Protein AF-A0A7X7S4J7-F1 (afdb_monomer_lite)

Radius of gyration: 41.59 Å; chains: 1; bounding box: 91×27×121 Å

Structure (mmCIF, N/CA/C/O backbone):
data_AF-A0A7X7S4J7-F1
#
_entry.id   AF-A0A7X7S4J7-F1
#
loop_
_atom_site.group_PDB
_atom_site.id
_atom_site.type_symbol
_atom_site.label_atom_id
_atom_site.label_alt_id
_atom_site.label_comp_id
_atom_site.label_asym_id
_atom_site.label_entity_id
_atom_site.label_seq_id
_atom_site.pdbx_PDB_ins_code
_atom_site.Cartn_x
_atom_site.Cartn_y
_atom_site.Cartn_z
_atom_site.occupancy
_atom_site.B_iso_or_equiv
_atom_site.auth_seq_id
_atom_site.auth_comp_id
_atom_site.auth_asym_id
_atom_site.auth_atom_id
_atom_site.pdbx_PDB_model_num
ATOM 1 N N . MET A 1 1 ? 70.973 6.280 -99.036 1.00 40.47 1 MET A N 1
ATOM 2 C CA . MET A 1 1 ? 70.242 7.535 -98.771 1.00 40.47 1 MET A CA 1
ATOM 3 C C . MET A 1 1 ? 68.995 7.156 -97.972 1.00 40.47 1 MET A C 1
ATOM 5 O O . MET A 1 1 ? 68.166 6.428 -98.495 1.00 40.47 1 MET A O 1
ATOM 9 N N . HIS A 1 2 ? 68.971 7.500 -96.678 1.00 50.81 2 HIS A N 1
ATOM 10 C CA . HIS A 1 2 ? 67.796 7.504 -95.773 1.00 50.81 2 HIS A CA 1
ATOM 11 C C . HIS A 1 2 ? 66.658 8.391 -96.341 1.00 50.81 2 HIS A C 1
ATOM 13 O O . HIS A 1 2 ? 66.970 9.142 -97.270 1.00 50.81 2 HIS A O 1
ATOM 19 N N . PRO A 1 3 ? 65.436 8.500 -95.754 1.00 65.06 3 PRO A N 1
ATOM 20 C CA . PRO A 1 3 ? 64.715 7.759 -94.688 1.00 65.06 3 PRO A CA 1
ATOM 21 C C . PRO A 1 3 ? 63.246 7.437 -95.142 1.00 65.06 3 PRO A C 1
ATOM 23 O O . PRO A 1 3 ? 62.901 7.665 -96.292 1.00 65.06 3 PRO A O 1
ATOM 26 N N . SER A 1 4 ? 62.331 6.806 -94.397 1.00 60.34 4 SER A N 1
ATOM 27 C CA . SER A 1 4 ? 61.526 7.399 -93.315 1.00 60.34 4 SER A CA 1
ATOM 28 C C . SER A 1 4 ? 60.531 6.362 -92.795 1.00 60.34 4 SER A C 1
ATOM 30 O O . SER A 1 4 ? 59.690 5.868 -93.542 1.00 60.34 4 SER A O 1
ATOM 32 N N . ALA A 1 5 ? 60.605 6.073 -91.499 1.00 66.19 5 ALA A N 1
ATOM 33 C CA . ALA A 1 5 ? 59.527 5.449 -90.746 1.00 66.19 5 ALA A CA 1
ATOM 34 C C . ALA A 1 5 ? 58.585 6.554 -90.232 1.00 66.19 5 ALA A C 1
ATOM 36 O O . ALA A 1 5 ? 59.064 7.583 -89.754 1.00 66.19 5 ALA A O 1
ATOM 37 N N . LEU A 1 6 ? 57.267 6.343 -90.318 1.00 60.16 6 LEU A N 1
ATOM 38 C CA . LEU A 1 6 ? 56.251 7.162 -89.640 1.00 60.16 6 LEU A CA 1
ATOM 39 C C . LEU A 1 6 ? 55.540 6.340 -88.547 1.00 60.16 6 LEU A C 1
ATOM 41 O O . LEU A 1 6 ? 55.503 5.112 -88.637 1.00 60.16 6 LEU A O 1
ATOM 45 N N . PRO A 1 7 ? 55.038 7.005 -87.490 1.00 60.44 7 PRO A N 1
ATOM 46 C CA . PRO A 1 7 ? 54.950 6.449 -86.145 1.00 60.44 7 PRO A CA 1
ATOM 47 C C . PRO A 1 7 ? 53.658 5.674 -85.868 1.00 60.44 7 PRO A C 1
ATOM 49 O O . PRO A 1 7 ? 52.618 5.894 -86.483 1.00 60.44 7 PRO A O 1
ATOM 52 N N . ALA A 1 8 ? 53.737 4.795 -84.869 1.00 60.03 8 ALA A N 1
ATOM 53 C CA . ALA A 1 8 ? 52.609 4.075 -84.299 1.00 60.03 8 ALA A CA 1
ATOM 54 C C . ALA A 1 8 ? 51.623 5.032 -83.604 1.00 60.03 8 ALA A C 1
ATOM 56 O O . ALA A 1 8 ? 52.013 5.880 -82.801 1.00 60.03 8 ALA A O 1
ATOM 57 N N . HIS A 1 9 ? 50.333 4.859 -83.888 1.00 54.69 9 HIS A N 1
ATOM 58 C CA . HIS A 1 9 ? 49.252 5.520 -83.167 1.00 54.69 9 HIS A CA 1
ATOM 59 C C . HIS A 1 9 ? 49.071 4.884 -81.782 1.00 54.69 9 HIS A C 1
ATOM 61 O O . HIS A 1 9 ? 48.646 3.736 -81.666 1.00 54.69 9 HIS A O 1
ATOM 67 N N . THR A 1 10 ? 49.354 5.641 -80.724 1.00 57.41 10 THR A N 1
ATOM 68 C CA . THR A 1 10 ? 49.019 5.262 -79.345 1.00 57.41 10 THR A CA 1
ATOM 69 C C . THR A 1 10 ? 47.562 5.617 -79.069 1.00 57.41 10 THR A C 1
ATOM 71 O O . THR A 1 10 ? 47.207 6.789 -78.951 1.00 57.41 10 THR A O 1
ATOM 74 N N . GLN A 1 11 ? 46.700 4.607 -78.970 1.00 59.97 11 GLN A N 1
ATOM 75 C CA . GLN A 1 11 ? 45.311 4.788 -78.556 1.00 59.97 11 GLN A CA 1
ATOM 76 C C . GLN A 1 11 ? 45.246 5.020 -77.032 1.00 59.97 11 GLN A C 1
ATOM 78 O O . GLN A 1 11 ? 45.839 4.243 -76.280 1.00 59.97 11 GLN A O 1
ATOM 83 N N . PRO A 1 12 ? 44.538 6.054 -76.537 1.00 58.03 12 PRO A N 1
ATOM 84 C CA . PRO A 1 12 ? 44.405 6.275 -75.103 1.00 58.03 12 PRO A CA 1
ATOM 85 C C . PRO A 1 12 ? 43.499 5.199 -74.494 1.00 58.03 12 PRO A C 1
ATOM 87 O O . PRO A 1 12 ? 42.327 5.073 -74.857 1.00 58.03 12 PRO A O 1
ATOM 90 N N . GLN A 1 13 ? 44.028 4.419 -73.551 1.00 60.28 13 GLN A N 1
ATOM 91 C CA . GLN A 1 13 ? 43.212 3.499 -72.765 1.00 60.28 13 GLN A CA 1
ATOM 92 C C . GLN A 1 13 ? 42.316 4.303 -71.816 1.00 60.28 13 GLN A C 1
ATOM 94 O O . GLN A 1 13 ? 42.789 4.924 -70.865 1.00 60.28 13 GLN A O 1
ATOM 99 N N . ARG A 1 14 ? 41.000 4.301 -72.066 1.00 61.62 14 ARG A N 1
ATOM 100 C CA . ARG A 1 14 ? 40.016 4.808 -71.100 1.00 61.62 14 ARG A CA 1
ATOM 101 C C . ARG A 1 14 ? 39.989 3.863 -69.902 1.00 61.62 14 ARG A C 1
ATOM 103 O O . ARG A 1 14 ? 39.415 2.780 -69.981 1.00 61.62 14 ARG A O 1
ATOM 110 N N . VAL A 1 15 ? 40.587 4.293 -68.795 1.00 64.62 15 VAL A N 1
ATOM 111 C CA . VAL A 1 15 ? 40.436 3.651 -67.486 1.00 64.62 15 VAL A CA 1
ATOM 112 C C . VAL A 1 15 ? 38.971 3.781 -67.070 1.00 64.62 15 VAL A C 1
ATOM 114 O O . VAL A 1 15 ? 38.515 4.845 -66.654 1.00 64.62 15 VAL A O 1
ATOM 117 N N . ALA A 1 16 ? 38.203 2.707 -67.235 1.00 65.06 16 ALA A N 1
ATOM 118 C CA . ALA A 1 16 ? 36.875 2.601 -66.656 1.00 65.06 16 ALA A CA 1
ATOM 119 C C . ALA A 1 16 ? 37.045 2.285 -65.165 1.00 65.06 16 ALA A C 1
ATOM 121 O O . ALA A 1 16 ? 37.330 1.147 -64.797 1.00 65.06 16 ALA A O 1
ATOM 122 N N . ILE A 1 17 ? 36.906 3.300 -64.310 1.00 63.88 17 ILE A N 1
ATOM 123 C CA . ILE A 1 17 ? 36.829 3.107 -62.859 1.00 63.88 17 ILE A CA 1
ATOM 124 C C . ILE A 1 17 ? 35.521 2.364 -62.592 1.00 63.88 17 ILE A C 1
ATOM 126 O O . ILE A 1 17 ? 34.440 2.952 -62.619 1.00 63.88 17 ILE A O 1
ATOM 130 N N . ARG A 1 18 ? 35.610 1.047 -62.412 1.00 62.75 18 ARG A N 1
ATOM 131 C CA . ARG A 1 18 ? 34.475 0.216 -62.018 1.00 62.75 18 ARG A CA 1
ATOM 132 C C . ARG A 1 18 ? 34.362 0.341 -60.494 1.00 62.75 18 ARG A C 1
ATOM 134 O O . ARG A 1 18 ? 35.298 -0.072 -59.816 1.00 62.75 18 ARG A O 1
ATOM 141 N N . PRO A 1 19 ? 33.303 0.958 -59.943 1.00 59.72 19 PRO A N 1
ATOM 142 C CA . PRO A 1 19 ? 33.155 1.049 -58.496 1.00 59.72 19 PRO A CA 1
ATOM 143 C C . PRO A 1 19 ? 33.033 -0.364 -57.924 1.00 59.72 19 PRO A C 1
ATOM 145 O O . PRO A 1 19 ? 32.225 -1.161 -58.406 1.00 59.72 19 PRO A O 1
ATOM 148 N N . ASP A 1 20 ? 33.867 -0.680 -56.935 1.00 62.97 20 ASP A N 1
ATOM 149 C CA . ASP A 1 20 ? 33.902 -2.007 -56.329 1.00 62.97 20 ASP A CA 1
ATOM 150 C C . ASP A 1 20 ? 32.577 -2.271 -55.584 1.00 62.97 20 ASP A C 1
ATOM 152 O O . ASP A 1 20 ? 32.230 -1.534 -54.652 1.00 62.97 20 ASP A O 1
ATOM 156 N N . PRO A 1 21 ? 31.801 -3.301 -55.970 1.00 59.94 21 PRO A N 1
ATOM 157 C CA . PRO A 1 21 ? 30.463 -3.556 -55.424 1.00 59.94 21 PRO A CA 1
ATOM 158 C C . PRO A 1 21 ? 30.483 -3.969 -53.943 1.00 59.94 21 PRO A C 1
ATOM 160 O O . PRO A 1 21 ? 29.447 -3.977 -53.276 1.00 59.94 21 PRO A O 1
ATOM 163 N N . THR A 1 22 ? 31.658 -4.308 -53.417 1.00 61.09 22 THR A N 1
ATOM 164 C CA . THR A 1 22 ? 31.895 -4.749 -52.040 1.00 61.09 22 THR A CA 1
ATOM 165 C C . THR A 1 22 ? 31.723 -3.614 -51.030 1.00 61.09 22 THR A C 1
ATOM 167 O O . THR A 1 22 ? 31.166 -3.836 -49.955 1.00 61.09 22 THR A O 1
ATOM 170 N N . SER A 1 23 ? 32.092 -2.381 -51.390 1.00 65.12 23 SER A N 1
ATOM 171 C CA . SER A 1 23 ? 32.021 -1.214 -50.499 1.00 65.12 23 SER A CA 1
ATOM 172 C C . SER A 1 23 ? 30.584 -0.874 -50.084 1.00 65.12 23 SER A C 1
ATOM 174 O O . SER A 1 23 ? 30.320 -0.614 -48.912 1.00 65.12 23 SER A O 1
ATOM 176 N N . GLY A 1 24 ? 29.627 -0.944 -51.017 1.00 73.75 24 GLY A N 1
ATOM 177 C CA . GLY A 1 24 ? 28.213 -0.665 -50.729 1.00 73.75 24 GLY A CA 1
ATOM 178 C C . GLY A 1 24 ? 27.554 -1.731 -49.848 1.00 73.75 24 GLY A C 1
ATOM 179 O O . GLY A 1 24 ? 26.754 -1.411 -48.970 1.00 73.75 24 GLY A O 1
ATOM 180 N N . GLN A 1 25 ? 27.934 -3.000 -50.029 1.00 80.38 25 GLN A N 1
ATOM 181 C CA . GLN A 1 25 ? 27.422 -4.107 -49.216 1.00 80.38 25 GLN A CA 1
ATOM 182 C C . GLN A 1 25 ? 27.938 -4.052 -47.774 1.00 80.38 25 GLN A C 1
ATOM 184 O O . GLN A 1 25 ? 27.196 -4.379 -46.849 1.00 80.38 25 GLN A O 1
ATOM 189 N N . LEU A 1 26 ? 29.186 -3.619 -47.568 1.00 82.44 26 LEU A N 1
ATOM 190 C CA . LEU A 1 26 ? 29.754 -3.432 -46.232 1.00 82.44 26 LEU A CA 1
ATOM 191 C C . LEU A 1 26 ? 29.060 -2.294 -45.474 1.00 82.44 26 LEU A C 1
ATOM 193 O O . LEU A 1 26 ? 28.726 -2.470 -44.303 1.00 82.44 26 LEU A O 1
ATOM 197 N N . ILE A 1 27 ? 28.769 -1.176 -46.147 1.00 90.00 27 ILE A N 1
ATOM 198 C CA . ILE A 1 27 ? 28.026 -0.054 -45.553 1.00 90.00 27 ILE A CA 1
ATOM 199 C C . ILE A 1 27 ? 26.616 -0.495 -45.154 1.00 90.00 27 ILE A C 1
ATOM 201 O O . ILE A 1 27 ? 26.208 -0.270 -44.017 1.00 90.00 27 ILE A O 1
ATOM 205 N N . LEU A 1 28 ? 25.885 -1.176 -46.044 1.00 91.38 28 LEU A N 1
ATOM 206 C CA . LEU A 1 28 ? 24.534 -1.647 -45.733 1.00 91.38 28 LEU A CA 1
ATOM 207 C C . LEU A 1 28 ? 24.534 -2.616 -44.542 1.00 91.38 28 LEU A C 1
ATOM 209 O O . LEU A 1 28 ? 23.728 -2.452 -43.633 1.00 91.38 28 LEU A O 1
ATOM 213 N N . ARG A 1 29 ? 25.477 -3.567 -44.498 1.00 92.56 29 ARG A N 1
ATOM 214 C CA . ARG A 1 29 ? 25.634 -4.498 -43.366 1.00 92.56 29 ARG A CA 1
ATOM 215 C C . ARG A 1 29 ? 25.931 -3.774 -42.057 1.00 92.56 29 ARG A C 1
ATOM 217 O O . ARG A 1 29 ? 25.345 -4.127 -41.038 1.00 92.56 29 ARG A O 1
ATOM 224 N N . ALA A 1 30 ? 26.803 -2.766 -42.081 1.00 93.94 30 ALA A N 1
ATOM 225 C CA . ALA A 1 30 ? 27.111 -1.961 -40.903 1.00 93.94 30 ALA A CA 1
ATOM 226 C C . ALA A 1 30 ? 25.877 -1.190 -40.409 1.00 93.94 30 ALA A C 1
ATOM 228 O O . ALA A 1 30 ? 25.600 -1.188 -39.213 1.00 93.94 30 ALA A O 1
ATOM 229 N N . LEU A 1 31 ? 25.090 -0.610 -41.322 1.00 96.00 31 LEU A N 1
ATOM 230 C CA . LEU A 1 31 ? 23.839 0.072 -40.982 1.00 96.00 31 LEU A CA 1
ATOM 231 C C . LEU A 1 31 ? 22.791 -0.893 -40.420 1.00 96.00 31 LEU A C 1
ATOM 233 O O . LEU A 1 31 ? 22.129 -0.567 -39.440 1.00 96.00 31 LEU A O 1
ATOM 237 N N . THR A 1 32 ? 22.656 -2.093 -40.993 1.00 95.56 32 THR A N 1
ATOM 238 C CA . THR A 1 32 ? 21.741 -3.118 -40.471 1.00 95.56 32 THR A CA 1
ATOM 239 C C . THR A 1 32 ? 22.175 -3.601 -39.089 1.00 95.56 32 THR A C 1
ATOM 241 O O . THR A 1 32 ? 21.337 -3.717 -38.201 1.00 95.56 32 THR A O 1
ATOM 244 N N . ALA A 1 33 ? 23.471 -3.842 -38.875 1.00 95.19 33 ALA A N 1
ATOM 245 C CA . ALA A 1 33 ? 24.001 -4.233 -37.571 1.00 95.19 33 ALA A CA 1
ATOM 246 C C . ALA A 1 33 ? 23.798 -3.130 -36.522 1.00 95.19 33 ALA A C 1
ATOM 248 O O . ALA A 1 33 ? 23.380 -3.422 -35.405 1.00 95.19 33 ALA A O 1
ATOM 249 N N . LEU A 1 34 ? 24.026 -1.868 -36.896 1.00 96.19 34 LEU A N 1
ATOM 250 C CA . LEU A 1 34 ? 23.783 -0.722 -36.025 1.00 96.19 34 LEU A CA 1
ATOM 251 C C . LEU A 1 34 ? 22.296 -0.581 -35.680 1.00 96.19 34 LEU A C 1
ATOM 253 O O . LEU A 1 34 ? 21.964 -0.349 -34.522 1.00 96.19 34 LEU A O 1
ATOM 257 N N . LEU A 1 35 ? 21.404 -0.767 -36.657 1.00 95.88 35 LEU A N 1
ATOM 258 C CA . LEU A 1 35 ? 19.959 -0.735 -36.437 1.00 95.88 35 LEU A CA 1
ATOM 259 C C . LEU A 1 35 ? 19.511 -1.862 -35.500 1.00 95.88 35 LEU A C 1
ATOM 261 O O . LEU A 1 35 ? 18.767 -1.609 -34.560 1.00 95.88 35 LEU A O 1
ATOM 265 N N . LEU A 1 36 ? 19.985 -3.090 -35.721 1.00 94.62 36 LEU A N 1
ATOM 266 C CA . LEU A 1 36 ? 19.675 -4.230 -34.853 1.00 94.62 36 LEU A CA 1
ATOM 267 C C . LEU A 1 36 ? 20.213 -4.025 -33.435 1.00 94.62 36 LEU A C 1
ATOM 269 O O . LEU A 1 36 ? 19.507 -4.319 -32.474 1.00 94.62 36 LEU A O 1
ATOM 273 N N . ALA A 1 37 ? 21.425 -3.484 -33.295 1.00 92.25 37 ALA A N 1
ATOM 274 C CA . ALA A 1 37 ? 21.989 -3.134 -31.996 1.00 92.25 37 ALA A CA 1
ATOM 275 C C . ALA A 1 37 ? 21.151 -2.053 -31.297 1.00 92.25 37 ALA A C 1
ATOM 277 O O . ALA A 1 37 ? 20.810 -2.209 -30.128 1.00 92.25 37 ALA A O 1
ATOM 278 N N . ALA A 1 38 ? 20.756 -1.000 -32.017 1.00 91.19 38 ALA A N 1
ATOM 279 C CA . ALA A 1 38 ? 19.900 0.055 -31.483 1.00 91.19 38 ALA A CA 1
ATOM 280 C C . ALA A 1 38 ? 18.536 -0.491 -31.029 1.00 91.19 38 ALA A C 1
ATOM 282 O O . ALA A 1 38 ? 18.104 -0.198 -29.919 1.00 91.19 38 ALA A O 1
ATOM 283 N N . VAL A 1 39 ? 17.890 -1.339 -31.837 1.00 90.75 39 VAL A N 1
ATOM 284 C CA . VAL A 1 39 ? 16.620 -1.995 -31.478 1.00 90.75 39 VAL A CA 1
ATOM 285 C C . VAL A 1 39 ? 16.791 -2.914 -30.265 1.00 90.75 39 VAL A C 1
ATOM 287 O O . VAL A 1 39 ? 15.952 -2.896 -29.367 1.00 90.75 39 VAL A O 1
ATOM 290 N N . GLY A 1 40 ? 17.889 -3.671 -30.196 1.00 89.12 40 GLY A N 1
ATOM 291 C CA . GLY A 1 40 ? 18.209 -4.518 -29.045 1.00 89.12 40 GLY A CA 1
ATOM 292 C C . GLY A 1 40 ? 18.376 -3.727 -27.744 1.00 89.12 40 GLY A C 1
ATOM 293 O O . GLY A 1 40 ? 17.944 -4.189 -26.691 1.00 89.12 40 GLY A O 1
ATOM 294 N N . LEU A 1 41 ? 18.932 -2.514 -27.815 1.00 85.88 41 LEU A N 1
ATOM 295 C CA . LEU A 1 41 ? 19.061 -1.618 -26.661 1.00 85.88 41 LEU A CA 1
ATOM 296 C C . LEU A 1 41 ? 17.706 -1.085 -26.164 1.00 85.88 41 LEU A C 1
ATOM 298 O O . LEU A 1 41 ? 17.537 -0.907 -24.961 1.00 85.88 41 LEU A O 1
ATOM 302 N N . LEU A 1 42 ? 16.735 -0.858 -27.056 1.00 81.62 42 LEU A N 1
ATOM 303 C CA . LEU A 1 42 ? 15.411 -0.336 -26.683 1.00 81.62 42 LEU A CA 1
ATOM 304 C C . LEU A 1 42 ? 14.554 -1.350 -25.905 1.00 81.62 42 LEU A C 1
ATOM 306 O O . LEU A 1 42 ? 13.693 -0.947 -25.130 1.00 81.62 42 LEU A O 1
ATOM 310 N N . GLY A 1 43 ? 14.786 -2.653 -26.088 1.00 71.06 43 GLY A N 1
ATOM 311 C CA . GLY A 1 43 ? 14.062 -3.716 -25.377 1.00 71.06 43 GLY A CA 1
ATOM 312 C C . GLY A 1 43 ? 14.580 -4.012 -23.965 1.00 71.06 43 GLY A C 1
ATOM 313 O O . GLY A 1 43 ? 13.999 -4.838 -23.268 1.00 71.06 43 GLY A O 1
ATOM 314 N N . LEU A 1 44 ? 15.673 -3.366 -23.546 1.00 69.38 44 LEU A N 1
ATOM 315 C CA . LEU A 1 44 ? 16.352 -3.627 -22.275 1.00 69.38 44 LEU A CA 1
ATOM 316 C C . LEU A 1 44 ? 15.971 -2.644 -21.160 1.00 69.38 44 LEU A C 1
ATOM 318 O O . LEU A 1 44 ? 16.664 -2.586 -20.145 1.00 69.38 44 LEU A O 1
ATOM 322 N N . SER A 1 45 ? 14.901 -1.858 -21.321 1.00 65.75 45 SER A N 1
ATOM 323 C CA . SER A 1 45 ? 14.442 -0.995 -20.234 1.00 65.75 45 SER A CA 1
ATOM 324 C C . SER A 1 45 ? 13.822 -1.857 -19.127 1.00 65.75 45 SER A C 1
ATOM 326 O O . SER A 1 45 ? 12.799 -2.502 -19.386 1.00 65.75 45 SER A O 1
ATOM 328 N N . PRO A 1 46 ? 14.374 -1.877 -17.899 1.00 70.75 46 PRO A N 1
ATOM 329 C CA . PRO A 1 46 ? 13.634 -2.420 -16.770 1.00 70.75 46 PRO A CA 1
ATOM 330 C C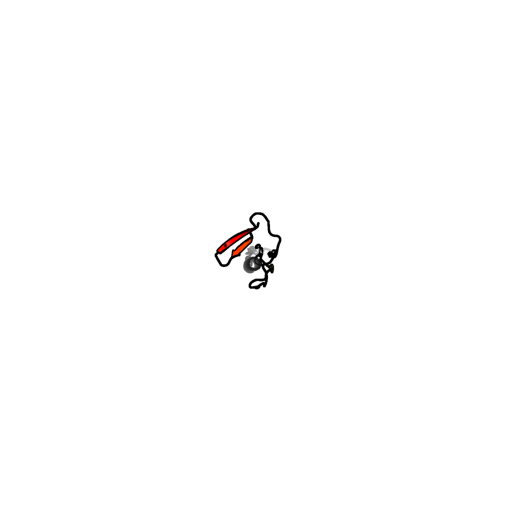 . PRO A 1 46 ? 12.331 -1.630 -16.614 1.00 70.75 46 PRO A C 1
ATOM 332 O O . PRO A 1 46 ? 12.297 -0.421 -16.858 1.00 70.75 46 PRO A O 1
ATOM 335 N N . ALA A 1 47 ? 11.253 -2.312 -16.227 1.00 72.31 47 ALA A N 1
ATOM 336 C CA . ALA A 1 47 ? 10.016 -1.631 -15.879 1.00 72.31 47 ALA A CA 1
ATOM 337 C C . ALA A 1 47 ? 10.314 -0.615 -14.766 1.00 72.31 47 ALA A C 1
ATOM 339 O O . ALA A 1 47 ? 10.841 -0.975 -13.712 1.00 72.31 47 ALA A O 1
ATOM 340 N N . ALA A 1 48 ? 10.004 0.658 -15.003 1.00 65.44 48 ALA A N 1
ATOM 341 C CA . ALA A 1 48 ? 10.074 1.666 -13.959 1.00 65.44 48 ALA A CA 1
ATOM 342 C C . ALA A 1 48 ? 8.883 1.450 -13.014 1.00 65.44 48 ALA A C 1
ATOM 344 O O . ALA A 1 48 ? 7.756 1.826 -13.332 1.00 65.44 48 ALA A O 1
ATOM 345 N N . HIS A 1 49 ? 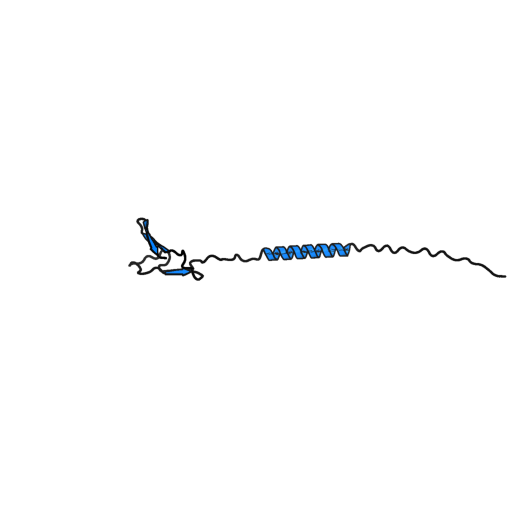9.119 0.813 -11.866 1.00 64.44 49 HIS A N 1
ATOM 346 C CA . HIS A 1 49 ? 8.135 0.733 -10.786 1.00 64.44 49 HIS A CA 1
ATOM 347 C C . HIS A 1 49 ? 8.060 2.096 -10.088 1.00 64.44 49 HIS A C 1
ATOM 349 O O . HIS A 1 49 ? 8.759 2.345 -9.115 1.00 64.44 49 HIS A O 1
ATOM 355 N N . ALA A 1 50 ? 7.258 3.002 -10.649 1.00 67.12 50 ALA A N 1
ATOM 356 C CA . ALA A 1 50 ? 7.001 4.331 -10.089 1.00 67.12 50 ALA 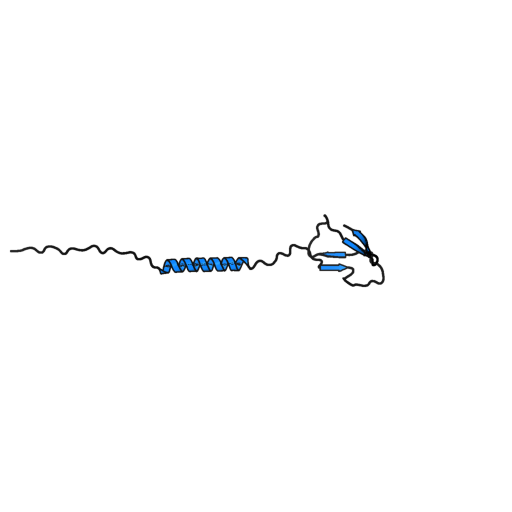A CA 1
ATOM 357 C C . ALA A 1 50 ? 5.932 4.324 -8.985 1.00 67.12 50 ALA A C 1
ATOM 359 O O . ALA A 1 50 ? 5.738 5.331 -8.316 1.00 67.12 50 ALA A O 1
ATOM 360 N N . HIS A 1 51 ? 5.202 3.216 -8.837 1.00 80.44 51 HIS A N 1
ATOM 361 C CA . HIS A 1 51 ? 4.183 3.088 -7.808 1.00 80.44 51 HIS A CA 1
ATOM 362 C C . HIS A 1 51 ? 4.808 2.645 -6.495 1.00 80.44 51 HIS A C 1
ATOM 364 O O . HIS A 1 51 ? 5.544 1.654 -6.462 1.00 80.44 51 HIS A O 1
ATOM 370 N N . ASP A 1 52 ? 4.436 3.339 -5.426 1.00 85.69 52 ASP A N 1
ATOM 371 C CA . ASP A 1 52 ? 4.731 2.898 -4.077 1.00 85.69 52 ASP A CA 1
ATOM 372 C C . ASP A 1 52 ? 3.936 1.639 -3.771 1.00 85.69 52 ASP A C 1
ATOM 374 O O . ASP A 1 52 ? 2.766 1.487 -4.133 1.00 85.69 52 ASP A O 1
ATOM 378 N N . THR A 1 53 ? 4.604 0.709 -3.113 1.00 90.56 53 THR A N 1
ATOM 379 C CA . THR A 1 53 ? 4.025 -0.567 -2.716 1.00 90.56 53 THR A CA 1
ATOM 380 C C . THR A 1 53 ? 4.014 -0.639 -1.205 1.00 90.56 53 THR A C 1
ATOM 382 O O . THR A 1 53 ? 4.944 -0.158 -0.559 1.00 90.56 53 THR A O 1
ATOM 385 N N . LEU A 1 54 ? 2.962 -1.227 -0.637 1.00 93.56 54 LEU A N 1
ATOM 386 C CA . LEU A 1 54 ? 2.943 -1.573 0.777 1.00 93.56 54 LEU A CA 1
ATOM 387 C C . LEU A 1 54 ? 3.950 -2.708 0.997 1.00 93.56 54 LEU A C 1
ATOM 389 O O . LEU A 1 54 ? 3.828 -3.771 0.389 1.00 93.56 54 LEU A O 1
ATOM 393 N N . THR A 1 55 ? 4.955 -2.472 1.832 1.00 95.81 55 THR A N 1
ATOM 394 C CA . THR A 1 55 ? 6.007 -3.448 2.144 1.00 95.81 55 THR A CA 1
ATOM 395 C C . THR A 1 55 ? 5.791 -4.141 3.483 1.00 95.81 55 THR A C 1
ATOM 397 O O . THR A 1 55 ? 6.302 -5.240 3.668 1.00 95.81 55 THR A O 1
ATOM 400 N N . ASP A 1 56 ? 5.078 -3.500 4.414 1.00 97.38 56 ASP A N 1
ATOM 401 C CA . ASP A 1 56 ? 4.768 -4.051 5.737 1.00 97.38 56 ASP A CA 1
ATOM 402 C C . ASP A 1 56 ? 3.518 -3.387 6.341 1.00 97.38 56 ASP A C 1
ATOM 404 O O . ASP A 1 56 ? 3.223 -2.222 6.042 1.00 97.38 56 ASP A O 1
ATOM 408 N N . SER A 1 57 ? 2.804 -4.107 7.210 1.00 97.94 57 SER A N 1
ATOM 409 C CA . SER A 1 57 ? 1.686 -3.568 7.983 1.00 97.94 57 SER A CA 1
ATOM 410 C C . SER A 1 57 ? 1.674 -4.090 9.417 1.00 97.94 57 SER A C 1
ATOM 412 O O . SER A 1 57 ? 2.046 -5.227 9.697 1.00 97.94 57 SER A O 1
ATOM 414 N N . SER A 1 58 ? 1.179 -3.257 10.328 1.00 96.81 58 SER A N 1
ATOM 415 C CA . SER A 1 58 ? 0.831 -3.658 11.687 1.00 96.81 58 SER A CA 1
ATOM 416 C C . SER A 1 58 ? -0.562 -3.116 12.020 1.00 96.81 58 SER A C 1
ATOM 418 O O . SER A 1 58 ? -0.731 -1.891 12.029 1.00 96.81 58 SER A O 1
ATOM 420 N N . PRO A 1 59 ? -1.563 -3.975 12.278 1.00 97.06 59 PRO A N 1
ATOM 421 C CA . PRO A 1 59 ? -1.499 -5.445 12.282 1.00 97.06 59 PRO A CA 1
ATOM 422 C C . PRO A 1 59 ? -1.110 -6.048 10.921 1.00 97.06 59 PRO A C 1
ATOM 424 O O . PRO A 1 59 ? -1.298 -5.415 9.874 1.00 97.06 59 PRO A O 1
ATOM 427 N N . ALA A 1 60 ? -0.534 -7.248 10.936 1.00 97.75 60 ALA A N 1
ATOM 428 C CA . ALA A 1 60 ? -0.220 -7.979 9.713 1.00 97.75 60 ALA A CA 1
ATOM 429 C C . ALA A 1 60 ? -1.510 -8.458 9.025 1.00 97.75 60 ALA A C 1
ATOM 431 O O . ALA A 1 60 ? -2.557 -8.621 9.656 1.00 97.75 60 ALA A O 1
ATOM 432 N N . GLU A 1 61 ? -1.450 -8.698 7.717 1.00 96.75 61 GLU A N 1
ATOM 433 C CA . GLU A 1 61 ? -2.601 -9.220 6.978 1.00 96.75 61 GLU A CA 1
ATOM 434 C C . GLU A 1 61 ? -3.077 -10.557 7.574 1.00 96.75 61 GLU A C 1
ATOM 436 O O . GLU A 1 61 ? -2.307 -11.507 7.720 1.00 96.75 61 GLU A O 1
ATOM 441 N N . GLY A 1 62 ? -4.362 -10.622 7.935 1.00 95.81 62 GLY A N 1
ATOM 442 C CA . GLY A 1 62 ? -4.972 -11.804 8.551 1.00 95.81 62 GLY A CA 1
ATOM 443 C C . GLY A 1 62 ? -4.612 -12.021 10.025 1.00 95.81 62 GLY A C 1
ATOM 444 O O . GLY A 1 62 ? -5.048 -13.014 10.611 1.00 95.81 62 GLY A O 1
ATOM 445 N N . GLU A 1 63 ? -3.851 -11.115 10.642 1.00 97.44 63 GLU A N 1
ATOM 446 C CA . GLU A 1 63 ? -3.569 -11.176 12.071 1.00 97.44 63 GLU A CA 1
ATOM 447 C C . GLU A 1 63 ? -4.864 -11.021 12.875 1.00 97.44 63 GLU A C 1
ATOM 449 O O . GLU A 1 63 ? -5.658 -10.103 12.663 1.00 97.44 63 GLU A O 1
ATOM 454 N N . THR A 1 64 ? -5.080 -11.942 13.810 1.00 96.44 64 THR A N 1
ATOM 455 C CA . THR A 1 64 ? -6.162 -11.846 14.789 1.00 96.44 64 THR A CA 1
ATOM 456 C C . THR A 1 64 ? -5.563 -11.389 16.106 1.00 96.44 64 THR A C 1
ATOM 458 O O . THR A 1 64 ? -4.638 -12.019 16.614 1.00 96.44 64 THR A O 1
ATOM 461 N N . LEU A 1 65 ? -6.096 -10.299 16.646 1.00 95.56 65 LEU A N 1
ATOM 462 C CA . LEU A 1 65 ? -5.672 -9.733 17.919 1.00 95.56 65 LEU A CA 1
ATOM 463 C C . LEU A 1 65 ? -6.715 -10.034 18.995 1.00 95.56 65 LEU A C 1
ATOM 465 O O . LEU A 1 65 ? -7.915 -9.996 18.724 1.00 95.56 65 LEU A O 1
ATOM 469 N N . ASP A 1 66 ? -6.253 -10.287 20.218 1.00 97.25 66 ASP A N 1
ATOM 470 C CA . ASP A 1 66 ? -7.134 -10.480 21.378 1.00 97.25 66 ASP A CA 1
ATOM 471 C C . ASP A 1 66 ? -7.806 -9.168 21.815 1.00 97.25 66 ASP A C 1
ATOM 473 O O . ASP A 1 66 ? -8.910 -9.171 22.361 1.00 97.25 66 ASP A O 1
ATOM 477 N N . GLU A 1 67 ? -7.145 -8.038 21.555 1.00 96.00 67 GLU A N 1
ATOM 478 C CA . GLU A 1 67 ? -7.624 -6.697 21.877 1.00 96.00 67 GLU A CA 1
ATOM 479 C C . GLU A 1 67 ? -7.496 -5.761 20.664 1.00 96.00 67 GLU A C 1
ATOM 481 O O . GLU A 1 67 ? -6.581 -5.921 19.849 1.00 96.00 67 GLU A O 1
ATOM 486 N N . PRO A 1 68 ? -8.379 -4.754 20.532 1.00 92.25 68 PRO A N 1
ATOM 487 C CA . PRO A 1 68 ? -8.284 -3.777 19.454 1.00 92.25 68 PRO A CA 1
ATOM 488 C C . PRO A 1 68 ? -6.961 -2.991 19.498 1.00 92.25 68 PRO A C 1
ATOM 490 O O . PRO A 1 68 ? -6.574 -2.505 20.567 1.00 92.25 68 PRO A O 1
ATOM 493 N N . PRO A 1 69 ? -6.282 -2.789 18.355 1.00 95.12 69 PRO A N 1
ATOM 494 C CA . PRO A 1 69 ? -5.069 -1.991 18.315 1.00 95.12 69 PRO A CA 1
ATOM 495 C C . PRO A 1 69 ? -5.396 -0.503 18.487 1.00 95.12 69 PRO A C 1
ATOM 497 O O . PRO A 1 69 ? -6.426 -0.008 18.034 1.00 95.12 69 PRO A O 1
ATOM 500 N N . THR A 1 70 ? -4.481 0.244 19.101 1.00 94.94 70 THR A N 1
ATOM 501 C CA . THR A 1 70 ? -4.614 1.704 19.252 1.00 94.94 70 THR A CA 1
ATOM 502 C C . THR A 1 70 ? -4.170 2.484 18.013 1.00 94.94 70 THR A C 1
ATOM 504 O O . THR A 1 70 ? -4.449 3.676 17.912 1.00 94.94 70 THR A O 1
ATOM 507 N N . GLN A 1 71 ? -3.470 1.834 17.078 1.00 94.19 71 GLN A N 1
ATOM 508 C CA . GLN A 1 71 ? -3.001 2.411 15.818 1.00 94.19 71 GLN A CA 1
ATOM 509 C C . GLN A 1 71 ? -2.894 1.333 14.736 1.00 94.19 71 GLN A C 1
ATOM 511 O O . GLN A 1 71 ? -2.663 0.164 15.043 1.00 94.19 71 GLN A O 1
ATOM 516 N N . VAL A 1 72 ? -2.965 1.758 13.477 1.00 95.25 72 VAL A N 1
ATOM 517 C CA . VAL A 1 72 ? -2.566 0.957 12.315 1.00 95.25 72 VAL A CA 1
ATOM 518 C C . VAL A 1 72 ? -1.340 1.616 11.695 1.00 95.25 72 VAL A C 1
ATOM 520 O O . VAL A 1 72 ? -1.309 2.835 11.521 1.00 95.25 72 VAL A O 1
ATOM 523 N N . ARG A 1 73 ? -0.317 0.822 11.378 1.00 95.44 73 ARG A N 1
ATOM 524 C CA . ARG A 1 73 ? 0.894 1.273 10.690 1.00 95.44 73 ARG A CA 1
ATOM 525 C C . ARG A 1 73 ? 0.972 0.619 9.322 1.00 95.44 73 ARG A C 1
ATOM 527 O O . ARG A 1 73 ? 0.914 -0.601 9.223 1.00 95.44 73 ARG A O 1
ATOM 534 N N . LEU A 1 74 ? 1.157 1.441 8.297 1.00 95.06 74 LEU A N 1
ATOM 535 C CA . LEU A 1 74 ? 1.395 1.019 6.923 1.00 95.06 74 LEU A CA 1
ATOM 536 C C . LEU A 1 74 ? 2.778 1.521 6.509 1.00 95.06 74 LEU A C 1
ATOM 538 O O . LEU A 1 74 ? 3.063 2.713 6.642 1.00 95.06 74 LEU A O 1
ATOM 542 N N . THR A 1 75 ? 3.640 0.621 6.047 1.00 94.88 75 THR A N 1
ATOM 543 C CA . THR A 1 75 ? 4.995 0.957 5.594 1.00 94.88 75 THR A CA 1
ATOM 544 C C . THR A 1 75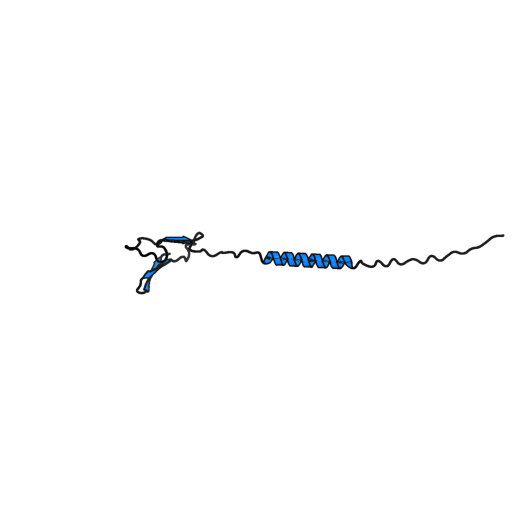 ? 5.080 0.759 4.092 1.00 94.88 75 THR A C 1
ATOM 546 O O . THR A 1 75 ? 4.774 -0.325 3.598 1.00 94.88 75 THR A O 1
ATOM 549 N N . PHE A 1 76 ? 5.512 1.792 3.374 1.00 93.94 76 PHE A N 1
ATOM 550 C CA . PHE A 1 76 ? 5.610 1.783 1.919 1.00 93.94 76 PHE A CA 1
ATOM 551 C C . PHE A 1 76 ? 7.065 1.769 1.447 1.00 93.94 76 PHE A C 1
ATOM 553 O O . PHE A 1 76 ? 7.982 2.143 2.179 1.00 93.9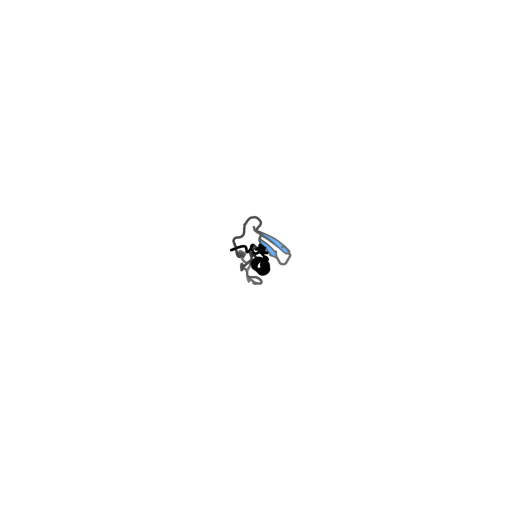4 76 PHE A O 1
ATOM 560 N N . SER A 1 77 ? 7.273 1.362 0.195 1.00 93.50 77 SER A N 1
ATOM 561 C CA . SER A 1 77 ? 8.592 1.323 -0.449 1.00 93.50 77 SER A CA 1
ATOM 562 C C . SER A 1 77 ? 9.239 2.700 -0.641 1.00 93.50 77 SER A C 1
ATOM 564 O O . SER A 1 77 ? 10.447 2.768 -0.869 1.00 93.50 77 SER A O 1
ATOM 566 N N . ALA A 1 78 ? 8.456 3.778 -0.568 1.00 90.25 78 ALA A N 1
ATOM 567 C CA . ALA A 1 78 ? 8.931 5.155 -0.608 1.00 90.25 78 ALA A CA 1
ATOM 568 C C . ALA A 1 78 ? 8.058 6.067 0.271 1.00 90.25 78 ALA A C 1
ATOM 570 O O . ALA A 1 78 ? 7.100 5.624 0.905 1.00 90.25 78 ALA A O 1
ATOM 571 N N . GLU A 1 79 ? 8.433 7.344 0.331 1.00 89.31 79 GLU A N 1
ATOM 572 C CA . GLU A 1 79 ? 7.689 8.376 1.047 1.00 89.31 79 GLU A CA 1
ATOM 573 C C . GLU A 1 79 ? 6.355 8.671 0.353 1.00 89.31 79 GLU A C 1
ATOM 575 O O . GLU A 1 79 ? 6.322 9.041 -0.820 1.00 89.31 79 GLU A O 1
ATOM 580 N N . VAL A 1 80 ? 5.260 8.542 1.104 1.00 87.38 80 VAL A N 1
ATOM 581 C CA . VAL A 1 80 ? 3.911 8.832 0.616 1.00 87.38 80 VAL A CA 1
ATOM 582 C C . VAL A 1 80 ? 3.653 10.334 0.695 1.00 87.38 80 VAL A C 1
ATOM 584 O O . VAL A 1 80 ? 3.827 10.951 1.744 1.00 87.38 80 VAL A O 1
ATOM 587 N N . LEU A 1 81 ? 3.184 10.922 -0.407 1.00 87.62 81 LEU A N 1
ATOM 588 C CA . LEU A 1 81 ? 2.663 12.288 -0.406 1.00 87.62 81 LEU A CA 1
ATOM 589 C C . LEU A 1 81 ? 1.367 12.341 0.411 1.00 87.62 81 LEU A C 1
ATOM 591 O O . LEU A 1 81 ? 0.400 11.669 0.068 1.00 87.62 81 LEU A O 1
ATOM 595 N N . GLU A 1 82 ? 1.321 13.184 1.443 1.00 82.75 82 GLU A N 1
ATOM 596 C CA . GLU A 1 82 ? 0.135 13.319 2.308 1.00 82.75 82 GLU A CA 1
ATOM 597 C C . GLU A 1 82 ? -1.105 13.806 1.537 1.00 82.75 82 GLU A C 1
ATOM 599 O O . GLU A 1 82 ? -2.238 13.471 1.871 1.00 82.75 82 GLU A O 1
ATOM 604 N N . LEU A 1 83 ? -0.913 14.578 0.461 1.00 85.50 83 LEU A N 1
ATOM 605 C CA . LEU A 1 83 ? -2.020 15.134 -0.308 1.00 85.50 83 LEU A CA 1
ATOM 606 C C . LEU A 1 83 ? -2.793 14.036 -1.053 1.00 85.50 83 LEU A C 1
ATOM 608 O O . LEU A 1 83 ? -2.379 13.579 -2.118 1.00 85.50 83 LEU A O 1
ATOM 612 N N . GLY A 1 84 ? -3.962 13.683 -0.519 1.00 84.00 84 GLY A N 1
ATOM 613 C CA . GLY A 1 84 ? -4.851 12.672 -1.093 1.00 84.00 84 GLY A CA 1
ATOM 614 C C . GLY A 1 84 ? -4.549 11.242 -0.640 1.00 84.00 84 GLY A C 1
ATOM 615 O O . GLY A 1 84 ? -5.178 10.315 -1.150 1.00 84.00 84 GLY A O 1
ATOM 616 N N . ALA A 1 85 ? -3.619 11.053 0.300 1.00 89.06 85 ALA A N 1
ATOM 617 C CA . ALA A 1 85 ? -3.472 9.784 0.996 1.00 89.06 85 ALA A CA 1
ATOM 618 C C . ALA A 1 85 ? -4.643 9.604 1.970 1.00 89.06 85 ALA A C 1
ATOM 620 O O . ALA A 1 85 ? -4.975 10.512 2.723 1.00 89.06 85 ALA A O 1
ATOM 621 N N . ALA A 1 86 ? -5.266 8.429 1.948 1.00 91.38 86 ALA A N 1
ATOM 622 C CA . ALA A 1 86 ? -6.340 8.075 2.864 1.00 91.38 86 ALA A CA 1
ATOM 623 C C . ALA A 1 86 ? -6.199 6.608 3.275 1.00 91.38 86 ALA A C 1
ATOM 625 O O . ALA A 1 86 ? -5.953 5.731 2.442 1.00 91.38 86 ALA A O 1
ATOM 626 N N . ALA A 1 87 ? -6.374 6.344 4.562 1.00 92.50 87 ALA A N 1
ATOM 627 C CA . ALA A 1 87 ? -6.492 5.016 5.137 1.00 92.50 87 ALA A CA 1
ATOM 628 C C . ALA A 1 87 ? -7.928 4.821 5.627 1.00 92.50 87 ALA A C 1
ATOM 630 O O . ALA A 1 87 ? -8.435 5.634 6.398 1.00 92.50 87 ALA A O 1
ATOM 631 N N . VAL A 1 88 ? -8.574 3.735 5.198 1.00 95.38 88 VAL A N 1
ATOM 632 C CA . VAL A 1 88 ? -9.957 3.414 5.570 1.00 95.38 88 VAL A CA 1
ATOM 633 C C . VAL A 1 88 ? -9.992 2.106 6.350 1.00 95.38 88 VAL A C 1
ATOM 635 O O . VAL A 1 88 ? -9.488 1.085 5.885 1.00 95.38 88 VAL A O 1
ATOM 638 N N . VAL A 1 89 ? -10.625 2.129 7.520 1.00 94.88 89 VAL A N 1
ATOM 639 C CA . VAL A 1 89 ? -10.956 0.937 8.309 1.00 94.88 89 VAL A CA 1
ATOM 640 C C . VAL A 1 89 ? -12.429 0.620 8.096 1.00 94.88 89 VAL A C 1
ATOM 642 O O . VAL A 1 89 ? -13.258 1.522 8.169 1.00 94.88 89 VAL A O 1
ATOM 645 N N . THR A 1 90 ? -12.750 -0.647 7.830 1.00 96.50 90 THR A N 1
ATOM 646 C CA . THR A 1 90 ? -14.130 -1.130 7.666 1.00 96.50 90 THR A CA 1
ATOM 647 C C . THR A 1 90 ? -14.402 -2.240 8.674 1.00 96.50 90 THR A C 1
ATOM 649 O O . THR A 1 90 ? -13.571 -3.140 8.813 1.00 96.50 90 THR A O 1
ATOM 652 N N . ASP A 1 91 ? -15.527 -2.182 9.384 1.00 94.75 91 ASP A N 1
ATOM 653 C CA . ASP A 1 91 ? -15.939 -3.263 10.285 1.00 94.75 91 ASP A CA 1
ATOM 654 C C . ASP A 1 91 ? -16.710 -4.382 9.556 1.00 94.75 91 ASP A C 1
ATOM 656 O O . ASP A 1 91 ? -16.928 -4.340 8.344 1.00 94.75 91 ASP A O 1
ATOM 660 N N . GLY A 1 92 ? -17.115 -5.416 10.300 1.00 94.69 92 GLY A N 1
ATOM 661 C CA . GLY A 1 92 ? -17.853 -6.557 9.747 1.00 94.69 92 GLY A CA 1
ATOM 662 C C . GLY A 1 92 ? -19.272 -6.231 9.265 1.00 94.69 92 GLY A C 1
ATOM 663 O O . GLY A 1 92 ? -19.820 -6.995 8.471 1.00 94.69 92 GLY A O 1
ATOM 664 N N . ASP A 1 93 ? -19.844 -5.110 9.708 1.00 96.94 93 ASP A N 1
ATOM 665 C CA . ASP A 1 93 ? -21.173 -4.633 9.311 1.00 96.94 93 ASP A CA 1
ATOM 666 C C . ASP A 1 93 ? -21.101 -3.634 8.135 1.00 96.94 93 ASP A C 1
ATOM 668 O O . ASP A 1 93 ? -22.130 -3.257 7.566 1.00 96.94 93 ASP A O 1
ATOM 672 N N . GLY A 1 94 ? -19.888 -3.238 7.727 1.00 96.12 94 GLY A N 1
ATOM 673 C CA . GLY A 1 94 ? -19.616 -2.343 6.604 1.00 96.12 94 GLY A CA 1
ATOM 674 C C . GLY A 1 94 ? -19.529 -0.860 6.975 1.00 96.12 94 GLY A C 1
ATOM 675 O O . GLY A 1 94 ? -19.502 -0.019 6.073 1.00 96.12 94 GLY A O 1
ATOM 676 N N . ALA A 1 95 ? -19.489 -0.508 8.263 1.00 97.44 95 ALA A N 1
ATOM 677 C CA . ALA A 1 95 ? -19.222 0.864 8.679 1.00 97.44 95 ALA A CA 1
ATOM 678 C C . ALA A 1 95 ? -17.751 1.222 8.422 1.00 97.44 95 ALA A C 1
ATOM 680 O O . ALA A 1 95 ? -16.865 0.387 8.598 1.00 97.44 95 ALA A O 1
ATOM 681 N N . THR A 1 96 ? -17.496 2.465 8.001 1.00 97.19 96 THR A N 1
ATOM 682 C CA . THR A 1 96 ? -16.166 2.926 7.578 1.00 97.19 96 THR A CA 1
ATOM 683 C C . THR A 1 96 ? -15.683 4.137 8.366 1.00 97.19 96 THR A C 1
ATOM 685 O O . THR A 1 96 ? -16.450 5.075 8.600 1.00 97.19 96 THR A O 1
ATOM 688 N N . TRP A 1 97 ? -14.385 4.168 8.662 1.00 95.38 97 TRP A N 1
ATOM 689 C CA . TRP A 1 97 ? -13.674 5.315 9.231 1.00 95.38 97 TRP A CA 1
ATOM 690 C C . TRP A 1 97 ? -12.451 5.628 8.377 1.00 95.38 97 TRP A C 1
ATOM 692 O O . TRP A 1 97 ? -11.718 4.713 8.015 1.00 95.38 97 TRP A O 1
ATOM 702 N N . GLU A 1 98 ? -12.226 6.903 8.075 1.00 94.62 98 GLU A N 1
ATOM 703 C CA . GLU A 1 98 ? -11.126 7.372 7.229 1.00 94.62 98 GLU A CA 1
ATOM 704 C C . GLU A 1 98 ? -10.162 8.257 8.029 1.00 94.62 98 GLU A C 1
ATOM 706 O O . GLU A 1 98 ? -10.591 9.042 8.879 1.00 94.62 98 GLU A O 1
ATOM 711 N N . ALA A 1 99 ? -8.867 8.129 7.749 1.00 88.94 99 ALA A N 1
ATOM 712 C CA . ALA A 1 99 ? -7.809 8.998 8.250 1.00 88.94 99 ALA A CA 1
ATOM 713 C C . ALA A 1 99 ? -6.843 9.359 7.110 1.00 88.94 99 ALA A C 1
ATOM 715 O O . ALA A 1 99 ? -6.460 8.481 6.337 1.00 88.94 99 ALA A O 1
ATOM 716 N N . GLY A 1 100 ? -6.438 10.626 7.027 1.00 80.25 100 GLY A N 1
ATOM 717 C CA . GLY A 1 100 ? -5.571 11.176 5.981 1.00 80.25 100 GLY A CA 1
ATOM 718 C C . GLY A 1 100 ? -5.316 12.658 6.194 1.00 80.25 100 GLY A C 1
ATOM 719 O O . GLY A 1 100 ? -6.207 13.319 6.780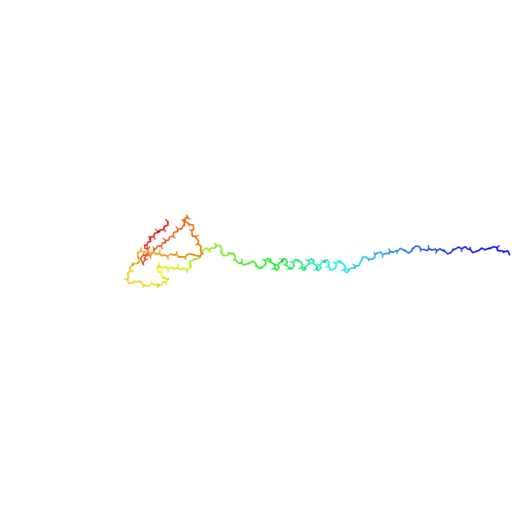 1.00 80.25 100 GLY A O 1
#

Secondary structure (DSSP, 8-state):
--------------------HHHHHHHHHHHHHHHHHHHHHHTTPPP---S--EEEEESPTT---SS--S--EEEESSPPPSTT--EEEE-TT--EEEE-

pLDDT: mean 82.91, std 14.97, range [40.47, 97.94]

Foldseek 3Di:
DDDDDDDDDDDDDDPDPDPDPVVVVVVVVVVVVVVVVVVVVVVPDDPPPPDKDFPAKVVGVPDDDPDDDPDIDTDIPDDDDPVPDKDWDADPVGDIDIDD

Sequence (100 aa):
MHPSALPAHTQPQRVAIRPDPTSGQLILRALTALLLAAVGLLGLSPAAHAHDTLTDSSPAEGETLDEPPTQVRLTFSAEVLELGAAAVVTDGDGATWEAG